Protein AF-A0A841PQ06-F1 (afdb_monomer)

Radius of gyration: 17.43 Å; Cα contacts (8 Å, |Δi|>4): 105; chains: 1; bounding box: 37×56×29 Å

Foldseek 3Di:
DPLVVLLVVLVLVLVLLVVVVCVVPDDDPPPPDDDDPPPDDDDPPPPPDPPPPPSDRDDQVSLVVVLQCLLVDVPSVVVSLVVQLVVLVPDDPVVLVVQCVLLVHDSVCRSNLQSVLQSVCSNVVQQHSVLSVQSVDPPHDNPSVSCSSNVD

Solvent-accessible surface area (backbone atoms only — not comparable to full-atom values): 8998 Å² total; per-residue (Å²): 132,73,65,66,56,32,52,48,52,38,45,52,56,37,54,53,42,55,51,47,51,46,63,73,47,69,84,84,77,89,78,90,82,85,85,83,86,68,77,93,73,92,70,93,82,72,81,77,76,75,86,70,80,62,84,68,77,75,53,65,67,57,46,50,49,50,30,51,49,37,51,75,29,67,68,57,36,53,49,52,37,52,52,45,24,55,56,53,64,70,49,56,70,71,58,45,48,59,46,19,62,76,36,70,40,59,70,86,52,32,34,59,53,42,31,49,39,47,54,53,30,34,31,69,59,76,47,47,64,67,54,52,53,22,28,69,36,94,87,42,83,46,62,70,61,47,33,45,48,51,73,92

pLDDT: mean 70.26, std 21.2, range [30.39, 93.75]

Secondary structure (DSSP, 8-state):
--HHHHHHHHHHHHHHHHHHHHHHS-S----SSS-----SSS-TTSSSSSTT---PPPPHHHHHHHHHHHHH-HHHHHHHHHHHHHHHHHS-HHHHHHHHHHHT--TTTHHHHHHHHHHHHHHTTSS-HHHHHHHH-TTS--HHHHHHHHT-

Mean predicted aligned error: 12.29 Å

Structure (mmCIF, N/CA/C/O backbone):
data_AF-A0A841PQ06-F1
#
_entry.id   AF-A0A841PQ06-F1
#
loop_
_atom_site.group_PDB
_atom_site.id
_atom_site.type_symbol
_atom_site.label_atom_id
_atom_site.label_alt_id
_atom_site.label_comp_id
_atom_site.label_asym_id
_atom_site.label_entity_id
_atom_site.label_seq_id
_atom_site.pdbx_PDB_i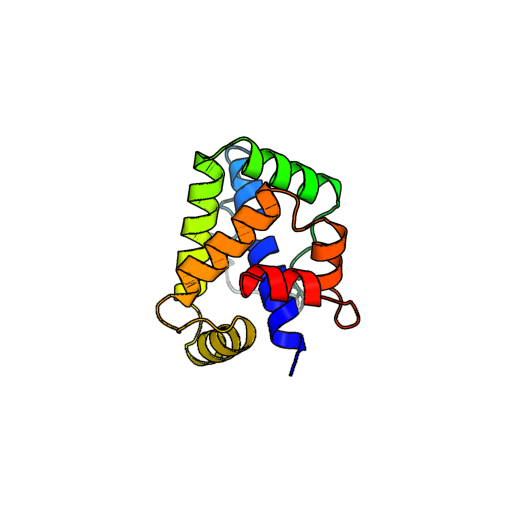ns_code
_atom_site.Cartn_x
_atom_site.Cartn_y
_atom_site.Cartn_z
_atom_site.occupancy
_atom_site.B_iso_or_equiv
_atom_site.auth_seq_id
_atom_site.auth_comp_id
_atom_site.auth_asym_id
_atom_site.auth_atom_id
_atom_site.pdbx_PDB_model_num
ATOM 1 N N . MET A 1 1 ? 18.469 -3.922 0.348 1.00 30.39 1 MET A N 1
ATOM 2 C CA . MET A 1 1 ? 17.558 -4.107 -0.809 1.00 30.39 1 MET A CA 1
ATOM 3 C C . MET A 1 1 ? 16.069 -4.191 -0.428 1.00 30.39 1 MET A C 1
ATOM 5 O O . MET A 1 1 ? 15.242 -4.101 -1.321 1.00 30.39 1 MET A O 1
ATOM 9 N N . ALA A 1 2 ? 15.691 -4.265 0.859 1.00 32.72 2 ALA A N 1
ATOM 10 C CA . ALA A 1 2 ? 14.288 -4.359 1.301 1.00 32.72 2 ALA A CA 1
ATOM 11 C C . ALA A 1 2 ? 13.518 -3.017 1.418 1.00 32.72 2 ALA A C 1
ATOM 13 O O . ALA A 1 2 ? 12.310 -3.025 1.624 1.00 32.72 2 ALA A O 1
ATOM 14 N N . SER A 1 3 ? 14.185 -1.865 1.280 1.00 38.34 3 SER A N 1
ATOM 15 C CA . SER A 1 3 ? 13.595 -0.537 1.531 1.00 38.34 3 SER A CA 1
ATOM 16 C C . SER A 1 3 ? 12.824 0.067 0.351 1.00 38.34 3 SER A C 1
ATOM 18 O O . SER A 1 3 ? 12.018 0.971 0.550 1.00 38.34 3 SER A O 1
ATOM 20 N N . GLY A 1 4 ? 13.048 -0.401 -0.881 1.00 43.94 4 GLY A N 1
ATOM 21 C CA . GLY A 1 4 ? 12.306 0.102 -2.046 1.00 43.94 4 GLY A CA 1
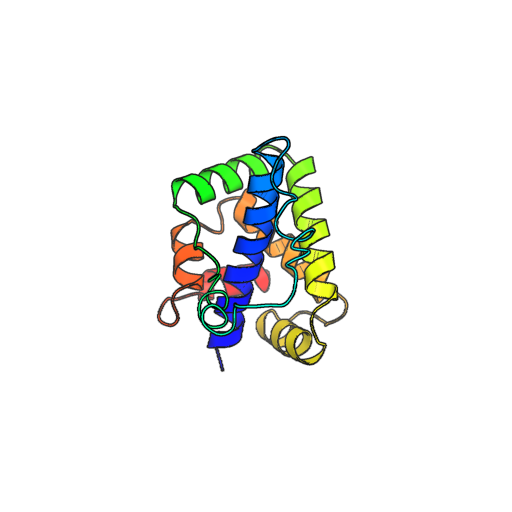ATOM 22 C C . GLY A 1 4 ? 10.844 -0.348 -2.033 1.00 43.94 4 GLY A C 1
ATOM 23 O O . GLY A 1 4 ? 9.945 0.412 -2.365 1.00 43.94 4 GLY A O 1
ATOM 24 N N . TRP A 1 5 ? 10.604 -1.573 -1.569 1.00 45.59 5 TRP A N 1
ATOM 25 C CA . TRP A 1 5 ? 9.293 -2.210 -1.597 1.00 45.59 5 TRP A CA 1
ATOM 26 C C . TRP A 1 5 ? 8.332 -1.688 -0.528 1.00 45.59 5 TRP A C 1
ATOM 28 O O . TRP A 1 5 ? 7.164 -1.452 -0.807 1.00 45.59 5 TRP A O 1
ATOM 38 N N . THR A 1 6 ? 8.806 -1.466 0.694 1.00 51.47 6 THR A N 1
ATOM 39 C CA . THR A 1 6 ? 7.978 -0.941 1.791 1.00 51.47 6 THR A CA 1
ATOM 40 C C . THR A 1 6 ? 7.468 0.468 1.482 1.00 51.47 6 THR A C 1
ATOM 42 O O . THR A 1 6 ? 6.264 0.721 1.550 1.00 51.47 6 THR A O 1
ATOM 45 N N . ASN A 1 7 ? 8.357 1.336 0.986 1.00 49.03 7 ASN A N 1
ATOM 46 C CA . ASN A 1 7 ? 8.003 2.661 0.473 1.00 49.03 7 ASN A CA 1
ATOM 47 C C . ASN A 1 7 ? 7.027 2.581 -0.707 1.00 49.03 7 ASN A C 1
ATOM 49 O O . ASN A 1 7 ? 6.098 3.380 -0.788 1.00 49.03 7 ASN A O 1
ATOM 53 N N . TYR A 1 8 ? 7.190 1.592 -1.587 1.00 56.16 8 TYR A N 1
ATOM 54 C CA . TYR A 1 8 ? 6.300 1.372 -2.722 1.00 56.16 8 TYR A CA 1
ATOM 55 C C . TYR A 1 8 ? 4.873 1.002 -2.293 1.00 56.16 8 TYR A C 1
ATOM 57 O O . TYR A 1 8 ? 3.905 1.572 -2.790 1.00 56.16 8 TYR A O 1
ATOM 65 N N . PHE A 1 9 ? 4.724 0.093 -1.327 1.00 60.38 9 PHE A N 1
ATOM 66 C CA . PHE A 1 9 ? 3.413 -0.304 -0.803 1.00 60.38 9 PHE A CA 1
ATOM 67 C C . PHE A 1 9 ? 2.750 0.797 0.011 1.00 60.38 9 PHE A C 1
ATOM 69 O O . PHE A 1 9 ? 1.555 1.041 -0.160 1.00 60.38 9 PHE A O 1
ATOM 76 N N . ALA A 1 10 ? 3.519 1.497 0.845 1.00 56.22 10 ALA A N 1
ATOM 77 C CA . ALA A 1 10 ? 3.036 2.677 1.547 1.00 56.22 10 ALA A CA 1
ATOM 78 C C . ALA A 1 10 ? 2.558 3.748 0.552 1.00 56.22 10 ALA A C 1
ATOM 80 O O . ALA A 1 10 ? 1.475 4.301 0.731 1.00 56.22 10 ALA A O 1
ATOM 81 N N . CYS A 1 11 ? 3.302 3.969 -0.536 1.00 55.88 11 CYS A N 1
ATOM 82 C CA . CYS A 1 11 ? 2.949 4.900 -1.605 1.00 55.88 11 CYS A CA 1
ATOM 83 C C . CYS A 1 11 ? 1.722 4.435 -2.404 1.00 55.88 11 CYS A C 1
ATOM 85 O O . CYS A 1 11 ? 0.853 5.241 -2.699 1.00 55.88 11 CYS A O 1
ATOM 87 N N . MET A 1 12 ? 1.572 3.139 -2.686 1.00 59.34 12 MET A N 1
ATOM 88 C CA . MET A 1 12 ? 0.401 2.592 -3.385 1.00 59.34 12 MET A CA 1
ATOM 89 C C . MET A 1 12 ? -0.882 2.722 -2.554 1.00 59.34 12 MET A C 1
ATOM 91 O O . MET A 1 12 ? -1.927 3.109 -3.078 1.00 59.34 12 MET A O 1
ATOM 95 N N . ILE A 1 13 ? -0.803 2.430 -1.250 1.00 58.66 13 ILE A N 1
ATOM 96 C CA . ILE A 1 13 ? -1.920 2.639 -0.322 1.00 58.66 13 ILE A CA 1
ATOM 97 C C . ILE A 1 13 ? -2.195 4.144 -0.181 1.00 58.66 13 ILE A C 1
ATOM 99 O O . ILE A 1 13 ? -3.352 4.551 -0.228 1.00 58.66 13 ILE A O 1
ATOM 103 N N . SER A 1 14 ? -1.157 4.979 -0.074 1.00 54.62 14 SER A N 1
ATOM 104 C CA . SER A 1 14 ? -1.270 6.441 0.055 1.00 54.62 14 SER A CA 1
ATOM 105 C C . SER A 1 14 ? -1.859 7.108 -1.201 1.00 54.62 14 SER A C 1
ATOM 107 O O . SER A 1 14 ? -2.808 7.875 -1.080 1.00 54.62 14 SER A O 1
ATOM 109 N N . GLN A 1 15 ? -1.423 6.755 -2.416 1.00 53.03 15 GLN A N 1
ATOM 110 C CA . GLN A 1 15 ? -1.958 7.298 -3.677 1.00 53.03 15 GLN A CA 1
ATOM 111 C C . GLN A 1 15 ? -3.431 6.935 -3.890 1.00 53.03 15 GLN A C 1
ATOM 113 O O . GLN A 1 15 ? -4.247 7.798 -4.219 1.00 53.03 15 GLN A O 1
ATOM 118 N N . ALA A 1 16 ? -3.807 5.682 -3.630 1.00 48.62 16 ALA A N 1
ATOM 119 C CA . ALA A 1 16 ? -5.210 5.277 -3.644 1.00 48.62 16 ALA A CA 1
ATOM 120 C C . ALA A 1 16 ? -6.040 6.003 -2.573 1.00 48.62 16 ALA A C 1
ATOM 122 O O . ALA A 1 16 ? -7.235 6.228 -2.757 1.00 48.62 16 ALA A O 1
ATOM 123 N N . SER A 1 17 ? -5.408 6.410 -1.471 1.00 46.88 17 SER A N 1
ATOM 124 C CA . SER A 1 17 ? -6.050 7.193 -0.418 1.00 46.88 17 SER A CA 1
ATOM 125 C C . SER A 1 17 ? -6.206 8.664 -0.798 1.00 46.88 17 SER A C 1
ATOM 127 O O . SER A 1 17 ? -7.269 9.209 -0.536 1.00 46.88 17 SER A O 1
ATOM 129 N N . CYS A 1 18 ? -5.250 9.280 -1.506 1.00 41.03 18 CYS A N 1
ATOM 130 C CA . CYS A 1 18 ? -5.431 10.604 -2.124 1.00 41.03 18 CYS A CA 1
ATOM 131 C C . CYS A 1 18 ? -6.639 10.612 -3.072 1.00 41.03 18 CYS A C 1
ATOM 133 O O . CYS A 1 18 ? -7.461 11.529 -3.050 1.00 41.03 18 CYS A O 1
ATOM 135 N N . LEU A 1 19 ? -6.802 9.548 -3.860 1.00 40.38 19 LEU A N 1
ATOM 136 C CA . LEU A 1 19 ? -7.968 9.355 -4.723 1.00 40.38 19 LEU A CA 1
ATOM 137 C C . LEU A 1 19 ? -9.257 9.141 -3.917 1.00 40.38 19 LEU A C 1
ATOM 139 O O . LEU A 1 19 ? -10.290 9.706 -4.268 1.00 40.38 19 LEU A O 1
ATOM 143 N N . CYS A 1 20 ? -9.212 8.387 -2.815 1.00 34.16 20 CYS A N 1
ATOM 144 C CA . CYS A 1 20 ? -10.361 8.195 -1.924 1.00 34.16 20 CYS A CA 1
ATOM 145 C C . CYS A 1 20 ? -10.772 9.509 -1.235 1.00 34.16 20 CYS A C 1
ATOM 147 O O . CYS A 1 20 ? -11.959 9.808 -1.146 1.00 34.16 20 CYS A O 1
ATOM 149 N N . TYR A 1 21 ? -9.799 10.336 -0.845 1.00 36.81 21 TYR A N 1
ATOM 150 C CA . TYR A 1 21 ? -10.007 11.682 -0.309 1.00 36.81 21 TYR A CA 1
ATOM 151 C C . TYR A 1 21 ? -10.666 12.599 -1.349 1.00 36.81 21 TYR A C 1
ATOM 153 O O . TYR A 1 21 ? -11.611 13.313 -1.033 1.00 36.81 21 TYR A O 1
ATOM 161 N N . THR A 1 22 ? -10.249 12.495 -2.616 1.00 39.25 22 THR A N 1
ATOM 162 C CA . THR A 1 22 ? -10.840 13.238 -3.746 1.00 39.25 22 THR A CA 1
ATOM 163 C C . THR A 1 22 ? -12.265 12.768 -4.076 1.00 39.25 22 THR A C 1
ATOM 165 O O . THR A 1 22 ? -13.076 13.535 -4.583 1.00 39.25 22 THR A O 1
ATOM 168 N N . VAL A 1 23 ? -12.587 11.498 -3.809 1.00 33.47 23 VAL A N 1
ATOM 169 C CA . VAL A 1 23 ? -13.928 10.926 -4.029 1.00 33.47 23 VAL A CA 1
ATOM 170 C C . VAL A 1 23 ? -14.876 11.211 -2.856 1.00 33.47 23 VAL A C 1
ATOM 172 O O . VAL A 1 23 ? -16.066 11.405 -3.089 1.00 33.47 23 VAL A O 1
ATOM 175 N N . LEU A 1 24 ? -14.380 11.241 -1.614 1.00 33.75 24 LEU A N 1
ATOM 176 C CA . LEU A 1 24 ? -15.176 11.521 -0.409 1.00 33.75 24 LEU A CA 1
ATOM 177 C C . LEU A 1 24 ? -15.432 13.019 -0.201 1.00 33.75 24 LEU A C 1
ATOM 179 O O . LEU A 1 24 ? -16.515 13.395 0.242 1.00 33.75 24 LEU A O 1
ATOM 183 N N . LEU A 1 25 ? -14.480 13.878 -0.566 1.00 33.44 25 LEU A N 1
ATOM 184 C CA . LEU A 1 25 ? -14.693 15.318 -0.685 1.00 33.44 25 LEU A CA 1
ATOM 185 C C . LEU A 1 25 ? -15.184 15.611 -2.100 1.00 33.44 25 LEU A C 1
ATOM 187 O O . LEU A 1 25 ? -14.403 15.981 -2.975 1.00 33.44 25 LEU A O 1
ATOM 191 N N . GLY A 1 26 ? -16.477 15.379 -2.334 1.00 34.28 26 GLY A N 1
ATOM 192 C CA . GLY A 1 26 ? -17.125 15.704 -3.600 1.00 34.28 26 GLY A CA 1
ATOM 193 C C . GLY A 1 26 ? -16.701 17.089 -4.093 1.00 34.28 26 GLY A C 1
ATOM 194 O O . GLY A 1 26 ? -16.959 18.080 -3.421 1.00 34.28 26 GLY A O 1
ATOM 195 N N . SER A 1 27 ? -16.053 17.113 -5.261 1.00 41.62 27 SER A N 1
ATOM 196 C CA . SER A 1 27 ? -15.663 18.305 -6.021 1.00 41.62 27 SER A CA 1
ATOM 197 C C . SER A 1 27 ? -14.793 19.304 -5.242 1.00 41.62 27 SER A C 1
ATOM 199 O O . SER A 1 27 ? -15.333 20.135 -4.526 1.00 41.62 27 SER A O 1
ATOM 201 N N . ASN A 1 28 ? -13.461 19.244 -5.417 1.00 34.41 28 ASN A N 1
ATOM 202 C CA . ASN A 1 28 ? -12.508 20.385 -5.505 1.00 34.41 28 ASN A CA 1
ATOM 203 C C . ASN A 1 28 ? -11.060 19.993 -5.125 1.00 34.41 28 ASN A C 1
ATOM 205 O O . ASN A 1 28 ? -10.416 20.652 -4.315 1.00 34.41 28 ASN A O 1
ATOM 209 N N . ALA A 1 29 ? -10.507 18.932 -5.719 1.00 36.88 29 ALA A N 1
ATOM 210 C CA . ALA A 1 29 ? -9.064 18.669 -5.646 1.00 36.88 29 ALA A CA 1
ATOM 211 C C . ALA A 1 29 ? -8.521 18.166 -6.992 1.00 36.88 29 ALA A C 1
ATOM 213 O O . ALA A 1 29 ? -7.806 17.174 -7.081 1.00 36.88 29 ALA A O 1
ATOM 214 N N . VAL A 1 30 ? -8.881 18.868 -8.068 1.00 37.81 30 VAL A N 1
ATOM 215 C CA . VAL A 1 30 ? -8.105 18.868 -9.315 1.00 37.81 30 VAL A CA 1
ATOM 216 C C . VAL A 1 30 ? -7.608 20.292 -9.518 1.00 37.81 30 VAL A C 1
ATOM 218 O O . VAL A 1 30 ? -8.022 20.969 -10.446 1.00 37.81 30 VAL A O 1
ATOM 221 N N . ASP A 1 31 ? -6.763 20.781 -8.614 1.00 36.66 31 ASP A N 1
ATOM 222 C CA . ASP A 1 31 ? -5.982 21.981 -8.910 1.00 36.66 31 ASP A CA 1
ATOM 223 C C . ASP A 1 31 ? -4.642 21.979 -8.180 1.00 36.66 31 ASP A C 1
ATOM 225 O O . ASP A 1 31 ? -4.394 22.710 -7.228 1.00 36.66 31 ASP A O 1
ATOM 229 N N . LEU A 1 32 ? -3.754 21.096 -8.629 1.00 35.25 32 LEU A N 1
ATOM 230 C CA . LEU A 1 32 ? -2.325 21.276 -8.391 1.00 35.25 32 LEU A CA 1
ATOM 231 C C . LEU A 1 32 ? -1.543 20.964 -9.670 1.00 35.25 32 LEU A C 1
ATOM 233 O O . LEU A 1 32 ? -0.596 20.184 -9.677 1.00 35.25 32 LEU A O 1
ATOM 237 N N . GLY A 1 33 ? -2.004 21.509 -10.800 1.00 38.75 33 GLY A N 1
ATOM 238 C CA . GLY A 1 33 ? -1.402 21.157 -12.085 1.00 38.75 33 GLY A CA 1
ATOM 239 C C . GLY A 1 33 ? -1.597 22.111 -13.253 1.00 38.75 33 GLY A C 1
ATOM 240 O O . GLY A 1 33 ? -1.072 21.807 -14.326 1.00 38.75 33 GLY A O 1
ATOM 241 N N . ARG A 1 34 ? -2.319 23.237 -13.137 1.00 41.50 34 ARG A N 1
ATOM 242 C CA . ARG A 1 34 ? -2.496 24.097 -14.316 1.00 41.50 34 ARG A CA 1
ATOM 243 C C . ARG A 1 34 ? -2.888 25.537 -13.989 1.00 41.50 34 ARG A C 1
ATOM 245 O O . ARG A 1 34 ? -4.055 25.868 -14.040 1.00 41.50 34 ARG A O 1
ATOM 252 N N . HIS A 1 35 ? -1.886 26.381 -13.739 1.00 33.53 35 HIS A N 1
ATOM 253 C CA . HIS A 1 35 ? -1.740 27.759 -14.253 1.00 33.53 35 HIS A CA 1
ATOM 254 C C . HIS A 1 35 ? -0.859 28.592 -13.313 1.00 33.53 35 HIS A C 1
ATOM 256 O O . HIS A 1 35 ? -1.333 29.410 -12.538 1.00 33.53 35 HIS A O 1
ATOM 262 N N . VAL A 1 36 ? 0.459 28.456 -13.454 1.00 35.38 36 VAL A N 1
ATOM 263 C CA . VAL A 1 36 ? 1.392 29.525 -13.071 1.00 35.38 36 VAL A CA 1
ATOM 264 C C . VAL A 1 36 ? 2.047 30.023 -14.351 1.00 35.38 36 VAL A C 1
ATOM 266 O O . VAL A 1 36 ? 3.140 29.615 -14.732 1.00 35.38 36 VAL 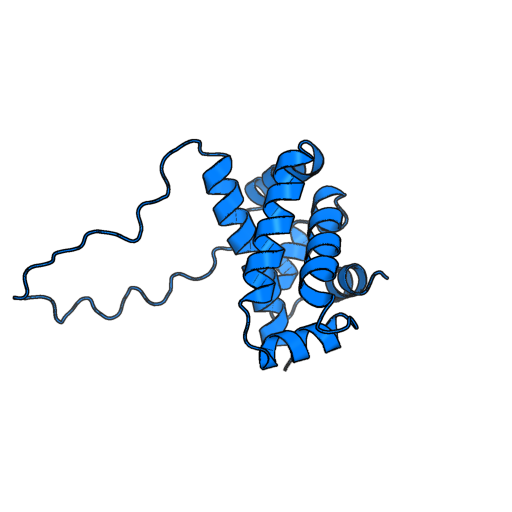A O 1
ATOM 269 N N . ARG A 1 37 ? 1.321 30.887 -15.073 1.00 48.53 37 ARG A N 1
ATOM 270 C CA . ARG A 1 37 ? 1.931 31.803 -16.041 1.00 48.53 37 ARG A CA 1
ATOM 271 C C . ARG A 1 37 ? 2.592 32.898 -15.207 1.00 48.53 37 ARG A C 1
ATOM 273 O O . ARG A 1 37 ? 1.977 33.918 -14.931 1.00 48.53 37 ARG A O 1
ATOM 280 N N . PHE A 1 38 ? 3.794 32.616 -14.716 1.00 39.25 38 PHE A N 1
ATOM 281 C CA . PHE A 1 38 ? 4.573 33.562 -13.931 1.00 39.25 38 PHE A CA 1
ATOM 282 C C . PHE A 1 38 ? 5.541 34.268 -14.879 1.00 39.25 38 PHE A C 1
ATOM 284 O O . PHE A 1 38 ? 6.491 33.670 -15.393 1.00 39.25 38 PHE A O 1
ATOM 291 N N . GLU A 1 39 ? 5.216 35.521 -15.193 1.00 40.28 39 GLU A N 1
ATOM 292 C CA . GLU A 1 39 ? 6.063 36.395 -15.991 1.00 40.28 39 GLU A CA 1
ATOM 293 C C . GLU A 1 39 ? 7.462 36.495 -15.378 1.00 40.28 39 GLU A C 1
ATOM 295 O O . GLU A 1 39 ? 7.674 36.573 -14.168 1.00 40.28 39 GLU A O 1
ATOM 300 N N . SER A 1 40 ? 8.440 36.390 -16.266 1.00 44.81 40 SER A N 1
ATOM 301 C CA . SER A 1 40 ? 9.767 35.866 -15.985 1.00 44.81 40 SER A CA 1
ATOM 302 C C . SER A 1 40 ? 10.755 36.947 -15.568 1.00 44.81 40 SER A C 1
ATOM 304 O O . SER A 1 40 ? 11.745 37.155 -16.265 1.00 44.81 40 SER A O 1
ATOM 306 N N . ARG A 1 41 ? 10.527 37.652 -14.455 1.00 48.50 41 ARG A N 1
ATOM 307 C CA . ARG A 1 41 ? 11.543 38.544 -13.867 1.00 48.50 41 ARG A CA 1
ATOM 308 C C . ARG A 1 41 ? 11.403 38.554 -12.345 1.00 48.50 41 ARG A C 1
ATOM 310 O O . ARG A 1 41 ? 10.403 39.041 -11.849 1.00 48.50 41 ARG A O 1
ATOM 317 N N . LEU A 1 42 ? 12.435 38.074 -11.637 1.00 49.66 42 LEU A N 1
ATOM 318 C CA . LEU A 1 42 ? 12.576 37.996 -10.164 1.00 49.66 42 LEU A CA 1
ATOM 319 C C . LEU A 1 42 ? 11.965 36.735 -9.516 1.00 49.66 42 LEU A C 1
ATOM 321 O O . LEU A 1 42 ? 10.863 36.758 -8.986 1.00 49.66 42 LEU A O 1
ATOM 325 N N . GLY A 1 43 ? 12.705 35.620 -9.497 1.00 44.38 43 GLY A N 1
ATOM 326 C CA . GLY A 1 43 ? 12.237 34.411 -8.798 1.00 44.38 43 GLY A CA 1
ATOM 327 C C . GLY A 1 43 ? 13.279 33.320 -8.555 1.00 44.38 43 GLY A C 1
ATOM 328 O O . GLY A 1 43 ? 12.912 32.172 -8.339 1.00 44.38 43 GLY A O 1
ATOM 329 N N . ALA A 1 44 ? 14.577 33.635 -8.589 1.00 50.41 44 ALA A N 1
ATOM 330 C CA . ALA A 1 44 ? 15.642 32.631 -8.467 1.00 50.41 44 ALA A CA 1
ATOM 331 C C . ALA A 1 44 ? 15.875 32.102 -7.030 1.00 50.41 44 ALA A C 1
ATOM 333 O O . ALA A 1 44 ? 16.775 31.296 -6.823 1.00 50.41 44 ALA A O 1
ATOM 334 N N . LEU A 1 45 ? 15.078 32.520 -6.038 1.00 49.03 45 LEU A N 1
ATOM 335 C CA . LEU A 1 45 ? 15.271 32.162 -4.622 1.00 49.03 45 LEU A CA 1
ATOM 336 C C . LEU A 1 45 ? 14.232 31.176 -4.050 1.00 49.03 45 LEU A C 1
ATOM 338 O O . LEU A 1 45 ? 14.379 30.753 -2.909 1.00 49.03 45 LEU A O 1
ATOM 342 N N . PHE A 1 46 ? 13.239 30.731 -4.829 1.00 49.34 46 PHE A N 1
ATOM 343 C CA . PHE A 1 46 ? 12.195 29.797 -4.359 1.00 49.34 46 PHE A CA 1
ATOM 344 C C . PHE A 1 46 ? 12.206 28.420 -5.049 1.00 49.34 46 PHE A C 1
ATOM 346 O O . PHE A 1 46 ? 11.204 27.713 -5.050 1.00 49.34 46 PHE A O 1
ATOM 353 N N . LEU A 1 47 ? 13.336 27.992 -5.623 1.00 49.53 47 LEU A N 1
ATOM 354 C CA . LEU A 1 47 ? 13.437 26.694 -6.317 1.00 49.53 47 LEU A CA 1
ATOM 355 C C . LEU A 1 47 ? 13.761 25.495 -5.403 1.00 49.53 47 LEU A C 1
ATOM 357 O O . LEU A 1 47 ? 13.768 24.362 -5.872 1.00 49.53 47 LEU A O 1
ATOM 361 N N . GLY A 1 48 ? 14.011 25.706 -4.106 1.00 44.97 48 GLY A N 1
ATOM 362 C CA . GLY A 1 48 ? 14.477 24.639 -3.207 1.00 44.97 48 GLY A CA 1
ATOM 363 C C . GLY A 1 48 ? 13.401 23.889 -2.410 1.00 44.97 48 GLY A C 1
ATOM 364 O O . GLY A 1 48 ? 13.670 22.796 -1.923 1.00 44.97 48 GLY A O 1
ATOM 365 N N . ALA A 1 49 ? 12.194 24.440 -2.247 1.00 44.81 49 ALA A N 1
ATOM 366 C CA . ALA A 1 49 ? 11.278 23.983 -1.190 1.00 44.81 49 ALA A CA 1
ATOM 367 C C . ALA A 1 49 ? 10.165 23.009 -1.631 1.00 44.81 49 ALA A C 1
ATOM 369 O O . ALA A 1 49 ? 9.426 22.519 -0.784 1.00 44.81 49 ALA A O 1
ATOM 370 N N . VAL A 1 50 ? 10.026 22.693 -2.925 1.00 49.22 50 VAL A N 1
ATOM 371 C CA . VAL A 1 50 ? 8.873 21.904 -3.428 1.00 49.22 50 VAL A CA 1
ATOM 372 C C . VAL A 1 50 ? 9.178 20.399 -3.576 1.00 49.22 50 VAL A C 1
ATOM 374 O O . VAL A 1 50 ? 8.292 19.607 -3.872 1.00 49.22 50 VAL A O 1
ATOM 377 N N . MET A 1 51 ? 10.410 19.949 -3.312 1.00 43.25 51 MET A N 1
ATOM 378 C CA . MET A 1 51 ? 10.806 18.540 -3.512 1.00 43.25 51 MET A CA 1
ATOM 379 C C . MET A 1 51 ? 10.557 17.596 -2.320 1.00 43.25 51 MET A C 1
ATOM 381 O O . MET A 1 51 ? 10.922 16.426 -2.394 1.00 43.25 51 MET A O 1
ATOM 385 N N . LEU A 1 52 ? 9.889 18.046 -1.251 1.00 39.78 52 LEU A N 1
ATOM 386 C CA . LEU A 1 52 ? 9.422 17.17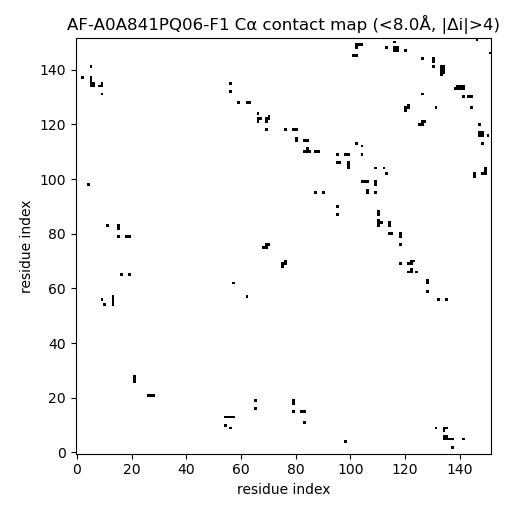7 -0.157 1.00 39.78 52 LEU A CA 1
ATOM 387 C C . LEU A 1 52 ? 7.896 17.192 -0.011 1.00 39.78 52 LEU A C 1
ATOM 389 O O . LEU A 1 52 ? 7.372 17.244 1.100 1.00 39.78 52 LEU A O 1
ATOM 393 N N . ALA A 1 53 ? 7.156 17.058 -1.113 1.00 43.88 53 ALA A N 1
ATOM 394 C CA . ALA A 1 53 ? 5.836 16.434 -1.020 1.00 43.88 53 ALA A CA 1
ATOM 395 C C . ALA A 1 53 ? 6.036 14.948 -0.650 1.00 43.88 53 ALA A C 1
ATOM 397 O O . ALA A 1 53 ? 5.929 14.051 -1.482 1.00 43.88 53 ALA A O 1
ATOM 398 N N . GLY A 1 54 ? 6.445 14.695 0.597 1.00 38.28 54 GLY A N 1
ATOM 399 C CA . GLY A 1 54 ? 6.506 13.361 1.165 1.00 38.28 54 GLY A CA 1
ATOM 400 C C . GLY A 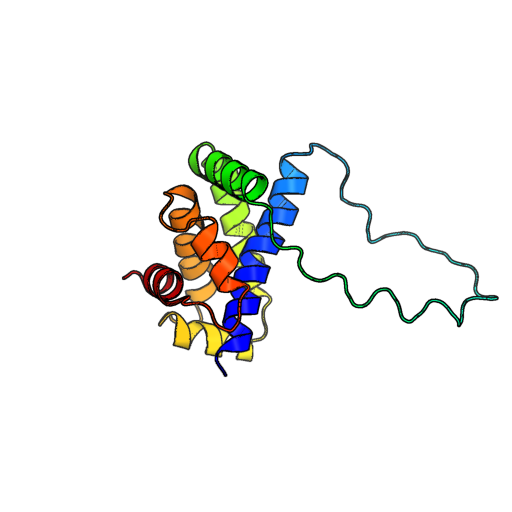1 54 ? 5.103 12.775 1.151 1.00 38.28 54 GLY A C 1
ATOM 401 O O . GLY A 1 54 ? 4.133 13.475 1.435 1.00 38.28 54 GLY A O 1
ATOM 402 N N . CYS A 1 55 ? 4.989 11.497 0.797 1.00 52.56 55 CYS A N 1
ATOM 403 C CA . CYS A 1 55 ? 3.749 10.753 0.964 1.00 52.56 55 CYS A CA 1
ATOM 404 C C . CYS A 1 55 ? 3.329 10.877 2.432 1.00 52.56 55 CYS A C 1
ATOM 406 O O . CYS A 1 55 ? 3.994 10.328 3.312 1.00 52.56 55 CYS A O 1
ATOM 408 N N . THR A 1 56 ? 2.275 11.637 2.717 1.00 52.84 56 THR A N 1
ATOM 409 C CA . THR A 1 56 ? 1.754 11.729 4.074 1.00 52.84 56 THR A CA 1
ATOM 410 C C . THR A 1 56 ? 1.169 10.367 4.435 1.00 52.84 56 THR A C 1
ATOM 412 O O . THR A 1 56 ? 0.380 9.773 3.693 1.00 52.84 56 THR A O 1
ATOM 415 N N . THR A 1 57 ? 1.616 9.812 5.560 1.00 63.44 57 THR A N 1
ATOM 416 C CA . THR A 1 57 ? 0.975 8.636 6.142 1.00 63.44 57 THR A CA 1
ATOM 417 C C . THR A 1 57 ? -0.399 9.046 6.649 1.00 63.44 57 THR A C 1
ATOM 419 O O . THR A 1 57 ? -0.495 10.033 7.377 1.00 63.44 57 THR A O 1
ATOM 422 N N . LEU A 1 58 ? -1.436 8.283 6.308 1.00 70.88 58 LEU A N 1
ATOM 423 C CA . LEU A 1 58 ? -2.776 8.497 6.847 1.00 70.88 58 LEU A CA 1
ATOM 424 C C . LEU A 1 58 ? -2.759 8.476 8.380 1.00 70.88 58 LEU A C 1
ATOM 426 O O . LEU A 1 58 ? -2.007 7.717 9.009 1.00 70.88 58 LEU A O 1
ATOM 430 N N . SER A 1 59 ? -3.636 9.268 8.985 1.00 83.00 59 SER A N 1
ATOM 431 C CA . SER A 1 59 ? -4.024 9.078 10.378 1.00 83.00 59 SER A CA 1
ATOM 432 C C . SER A 1 59 ? -4.849 7.795 10.541 1.00 83.00 59 SER A C 1
ATOM 434 O O . SER A 1 59 ? -5.377 7.229 9.580 1.00 83.00 59 SER A O 1
ATOM 436 N N . GLU A 1 60 ? -4.970 7.319 11.778 1.00 85.25 60 GLU A N 1
ATOM 437 C CA . GLU A 1 60 ? -5.753 6.120 12.090 1.00 85.25 60 GLU A CA 1
ATOM 438 C C . GLU A 1 60 ? -7.230 6.274 11.704 1.00 85.25 60 GLU A C 1
ATOM 440 O O . GLU A 1 60 ? -7.813 5.376 11.099 1.00 85.25 60 GLU A O 1
ATOM 445 N N . GLY A 1 61 ? -7.818 7.442 11.989 1.00 83.12 61 GLY A N 1
ATOM 446 C CA . GLY A 1 61 ? -9.204 7.744 11.635 1.00 83.12 61 GLY A CA 1
ATOM 447 C C . GLY A 1 61 ? -9.442 7.713 10.125 1.00 83.12 61 GLY A C 1
ATOM 448 O O . GLY A 1 61 ? -10.411 7.113 9.665 1.00 83.12 61 GLY A O 1
ATOM 449 N N . GLU A 1 62 ? -8.532 8.288 9.336 1.00 81.00 62 GLU A N 1
ATOM 450 C CA . GLU A 1 62 ? -8.625 8.269 7.871 1.00 81.00 62 GLU A CA 1
ATOM 451 C C . GLU A 1 62 ? -8.488 6.856 7.303 1.00 81.00 62 GLU A C 1
ATOM 453 O O . GLU A 1 62 ? -9.248 6.477 6.411 1.00 81.00 62 GLU A O 1
ATOM 458 N N . PHE A 1 63 ? -7.565 6.053 7.842 1.00 83.12 63 PHE A N 1
ATOM 459 C CA . PHE A 1 63 ? -7.406 4.660 7.429 1.00 83.12 63 PHE A CA 1
ATOM 460 C C . PHE A 1 63 ? -8.664 3.838 7.729 1.00 83.12 63 PHE A C 1
ATOM 462 O O . PHE A 1 63 ? -9.150 3.112 6.860 1.00 83.12 63 PHE A O 1
ATOM 469 N N . ASN A 1 64 ? -9.218 3.975 8.934 1.00 86.50 64 ASN A N 1
ATOM 470 C CA . ASN A 1 64 ? -10.417 3.247 9.346 1.00 86.50 64 ASN A CA 1
ATOM 471 C C . ASN A 1 64 ? -11.640 3.665 8.517 1.00 86.50 64 ASN A C 1
ATOM 473 O O . ASN A 1 64 ? -12.411 2.808 8.083 1.00 86.50 64 ASN A O 1
ATOM 477 N N . ASN A 1 65 ? -11.776 4.958 8.209 1.00 87.50 65 ASN A N 1
ATOM 478 C CA . ASN A 1 65 ? -12.817 5.457 7.311 1.00 87.50 65 ASN A CA 1
ATOM 479 C C . ASN A 1 65 ? -12.658 4.891 5.894 1.00 87.50 65 ASN A C 1
ATOM 481 O O . ASN A 1 65 ? -13.622 4.382 5.322 1.00 87.50 65 ASN A O 1
ATOM 485 N N . ALA A 1 66 ? -11.445 4.914 5.333 1.00 82.00 66 ALA A N 1
ATOM 486 C CA . ALA A 1 66 ? -11.177 4.342 4.015 1.00 82.00 66 ALA A CA 1
ATOM 487 C C . ALA A 1 66 ? -11.474 2.835 3.982 1.00 82.00 66 ALA A C 1
ATOM 489 O O . ALA A 1 66 ? -12.106 2.347 3.045 1.00 82.00 66 ALA A O 1
ATOM 490 N N . GLN A 1 67 ? -11.083 2.095 5.022 1.00 88.31 67 GLN A N 1
ATOM 491 C CA . GLN A 1 67 ? -11.412 0.681 5.175 1.00 88.31 67 GLN A CA 1
ATOM 492 C C . GLN A 1 67 ? -12.928 0.450 5.217 1.00 88.31 67 GLN A C 1
ATOM 494 O O . GLN A 1 67 ? -13.423 -0.426 4.504 1.00 88.31 67 GLN A O 1
ATOM 499 N N . ALA A 1 68 ? -13.668 1.238 6.000 1.00 88.69 68 ALA A N 1
ATOM 500 C CA . ALA A 1 68 ? -15.121 1.137 6.095 1.00 88.69 68 ALA A CA 1
ATOM 501 C C . ALA A 1 68 ? -15.796 1.408 4.742 1.00 88.69 68 ALA A C 1
ATOM 503 O O . ALA A 1 68 ? -16.669 0.647 4.324 1.00 88.69 68 ALA A O 1
ATOM 504 N N . VAL A 1 69 ? -15.338 2.423 4.005 1.00 87.94 69 VAL A N 1
ATOM 505 C CA . VAL A 1 69 ? -15.834 2.746 2.658 1.00 87.94 69 VAL A CA 1
ATOM 506 C C . VAL A 1 69 ? -15.544 1.615 1.669 1.00 87.94 69 VAL A C 1
ATOM 508 O O . VAL A 1 69 ? -16.429 1.209 0.915 1.00 87.94 69 VAL A O 1
ATOM 511 N N . LEU A 1 70 ? -14.329 1.060 1.683 1.00 87.75 70 LEU A N 1
ATOM 512 C CA . LEU A 1 70 ? -13.941 -0.057 0.814 1.00 87.75 70 LEU A CA 1
ATOM 513 C C . LEU A 1 70 ? -14.699 -1.351 1.135 1.00 87.75 70 LEU A C 1
ATOM 515 O O . LEU A 1 70 ? -14.943 -2.162 0.238 1.00 87.75 70 LEU A O 1
ATOM 519 N N . SER A 1 71 ? -15.051 -1.552 2.405 1.00 90.75 71 SER A N 1
ATOM 520 C CA . SER A 1 71 ? -15.865 -2.677 2.861 1.00 90.75 71 SER A CA 1
ATOM 521 C C . SER A 1 71 ? -17.337 -2.502 2.474 1.00 90.75 71 SER A C 1
ATOM 523 O O . SER A 1 71 ? -17.951 -3.429 1.946 1.00 90.75 71 SER A O 1
ATOM 525 N N . GLY A 1 72 ? -17.885 -1.296 2.661 1.00 90.12 72 GLY A N 1
ATOM 526 C CA . GLY A 1 72 ? -19.299 -0.986 2.445 1.00 90.12 72 GLY A CA 1
ATOM 527 C C . GLY A 1 72 ? -19.695 -0.702 0.994 1.00 90.12 72 GLY A C 1
ATOM 528 O O . GLY A 1 72 ? -20.858 -0.881 0.644 1.00 90.12 72 GLY A O 1
ATOM 529 N N . SER A 1 73 ? -18.760 -0.288 0.129 1.00 90.69 73 SER A N 1
ATOM 530 C CA . SER A 1 73 ? -19.049 0.067 -1.267 1.00 90.69 73 SER A CA 1
ATOM 531 C C . SER A 1 73 ? -18.242 -0.766 -2.270 1.00 90.69 73 SER A C 1
ATOM 533 O O . SER A 1 73 ? -17.091 -0.442 -2.594 1.00 90.69 73 SER A O 1
ATOM 535 N N . PRO A 1 74 ? -18.852 -1.818 -2.855 1.00 90.94 74 PRO A N 1
ATOM 536 C CA . PRO A 1 74 ? -18.219 -2.625 -3.897 1.00 90.94 74 PRO A CA 1
ATOM 537 C C . PRO A 1 74 ? -17.800 -1.811 -5.128 1.00 90.94 74 PRO A C 1
ATOM 539 O O . PRO A 1 74 ? -16.765 -2.102 -5.730 1.00 90.94 74 PRO A O 1
ATOM 542 N N . ALA A 1 75 ? -18.569 -0.776 -5.482 1.00 90.31 75 ALA A N 1
ATOM 543 C CA . ALA A 1 75 ? -18.285 0.092 -6.621 1.00 90.31 75 ALA A CA 1
ATOM 544 C C . ALA A 1 75 ? -17.019 0.937 -6.400 1.00 90.31 75 ALA A C 1
ATOM 546 O O . ALA A 1 75 ? -16.159 1.001 -7.284 1.00 90.31 75 ALA A O 1
ATOM 547 N N . ILE A 1 76 ? -16.863 1.528 -5.208 1.00 85.81 76 ILE A N 1
ATOM 548 C CA . ILE A 1 76 ? -15.660 2.297 -4.855 1.00 85.81 76 ILE A CA 1
ATOM 549 C C . ILE A 1 76 ? -14.447 1.369 -4.810 1.00 85.81 76 ILE A C 1
ATOM 551 O O . ILE A 1 76 ? -13.423 1.672 -5.421 1.00 85.81 76 ILE A O 1
ATOM 555 N N . LYS A 1 77 ? -14.574 0.191 -4.190 1.00 88.00 77 LYS A N 1
ATOM 556 C CA . LYS A 1 77 ? -13.497 -0.805 -4.178 1.00 88.00 77 LYS A CA 1
ATOM 557 C C . LYS A 1 77 ? -13.062 -1.201 -5.594 1.00 88.00 77 LYS A C 1
ATOM 559 O O . LYS A 1 77 ? -11.867 -1.256 -5.874 1.00 88.00 77 LYS A O 1
ATOM 564 N N . ALA A 1 78 ? -14.007 -1.435 -6.506 1.00 90.94 78 ALA A N 1
ATOM 565 C CA . ALA A 1 78 ? -13.695 -1.754 -7.899 1.00 90.94 78 ALA A CA 1
ATOM 566 C C . ALA A 1 78 ? -13.003 -0.590 -8.634 1.00 90.94 78 ALA A C 1
ATOM 568 O O . ALA A 1 78 ? -12.127 -0.826 -9.468 1.00 90.94 78 ALA A O 1
ATOM 569 N N . LYS A 1 79 ? -13.361 0.666 -8.335 1.00 87.38 79 LYS A N 1
ATOM 570 C CA . LYS A 1 79 ? -12.664 1.854 -8.857 1.00 87.38 79 LYS A CA 1
ATOM 571 C C . LYS A 1 79 ? -11.215 1.906 -8.366 1.00 87.38 79 LYS A C 1
ATOM 573 O O . LYS A 1 79 ? -10.315 1.947 -9.199 1.00 87.38 79 LYS A O 1
ATOM 578 N N . VAL A 1 80 ? -11.002 1.784 -7.057 1.00 84.88 80 VAL A N 1
ATOM 579 C CA . VAL A 1 80 ? -9.666 1.799 -6.437 1.00 84.88 80 VAL A CA 1
ATOM 580 C C . VAL A 1 80 ? -8.777 0.672 -6.977 1.00 84.88 80 VAL A C 1
ATOM 582 O O . VAL A 1 80 ? -7.613 0.895 -7.301 1.00 84.88 80 VAL A O 1
ATOM 585 N N . ILE A 1 81 ? -9.323 -0.537 -7.152 1.00 87.69 81 ILE A N 1
ATOM 586 C CA . ILE A 1 81 ? -8.575 -1.657 -7.742 1.00 87.69 81 ILE A CA 1
ATOM 587 C C . ILE A 1 81 ? -8.172 -1.354 -9.191 1.00 87.69 81 ILE A C 1
ATOM 589 O O . ILE A 1 81 ? -7.032 -1.624 -9.563 1.00 87.69 81 ILE A O 1
ATOM 593 N N . ARG A 1 82 ? -9.067 -0.793 -10.015 1.00 89.88 82 ARG A N 1
ATOM 594 C CA . ARG A 1 82 ? -8.747 -0.443 -11.412 1.00 89.88 82 ARG A CA 1
ATOM 595 C C . ARG A 1 82 ? -7.660 0.625 -11.509 1.00 89.88 82 ARG A C 1
ATOM 597 O O . ARG A 1 82 ? -6.764 0.488 -12.337 1.00 89.88 82 ARG A O 1
ATOM 604 N N . GLU A 1 83 ? -7.724 1.647 -10.663 1.00 84.00 83 GLU A N 1
ATOM 605 C CA . GLU A 1 83 ? -6.705 2.704 -10.595 1.00 84.00 83 GLU A CA 1
ATOM 606 C C . GLU A 1 83 ? -5.349 2.120 -10.195 1.00 84.00 83 GLU A C 1
ATOM 608 O O . GLU A 1 83 ? -4.377 2.272 -10.932 1.00 84.00 83 GLU A O 1
ATOM 613 N N . CYS A 1 84 ? -5.323 1.305 -9.136 1.00 85.00 84 CYS A N 1
ATOM 614 C CA . CYS A 1 84 ? -4.130 0.573 -8.720 1.00 85.00 84 CYS A CA 1
ATOM 615 C C . CYS A 1 84 ? -3.524 -0.247 -9.871 1.00 85.00 84 CYS A C 1
ATOM 617 O O . CYS A 1 84 ? -2.321 -0.181 -10.104 1.00 85.00 84 CYS A O 1
ATOM 619 N N . ILE A 1 85 ? -4.340 -0.987 -10.630 1.00 88.00 85 ILE A N 1
ATOM 620 C CA . ILE A 1 85 ? -3.864 -1.782 -11.775 1.00 88.00 85 ILE A CA 1
ATOM 621 C C . ILE A 1 85 ? -3.233 -0.888 -12.847 1.00 88.00 85 ILE A C 1
ATOM 623 O O . ILE A 1 85 ? -2.169 -1.224 -13.368 1.00 88.00 85 ILE A O 1
ATOM 627 N N . SER A 1 86 ? -3.873 0.238 -13.167 1.00 87.75 86 SER A N 1
ATOM 628 C CA . SER A 1 86 ? -3.351 1.224 -14.119 1.00 87.75 86 SER A CA 1
ATOM 629 C C . SER A 1 86 ? -1.989 1.758 -13.673 1.00 87.75 86 SER A C 1
ATOM 631 O O . SER A 1 86 ? -1.063 1.831 -14.478 1.00 87.75 86 SER A O 1
ATOM 633 N N . ASP A 1 87 ? -1.835 2.088 -12.394 1.00 80.69 87 ASP A N 1
ATOM 634 C CA . ASP A 1 87 ? -0.597 2.680 -11.886 1.00 80.69 87 ASP A CA 1
ATOM 635 C C . ASP A 1 87 ? 0.527 1.646 -11.763 1.00 80.69 87 ASP A C 1
ATOM 637 O O . ASP A 1 87 ? 1.658 1.918 -12.166 1.00 80.69 87 ASP A O 1
ATOM 641 N N . GLN A 1 88 ? 0.207 0.411 -11.356 1.00 79.62 88 GLN A N 1
ATOM 642 C CA . GLN A 1 88 ? 1.132 -0.727 -11.434 1.00 79.62 88 GLN A CA 1
ATOM 643 C C . GLN A 1 88 ? 1.630 -0.975 -12.864 1.00 79.62 88 GLN A C 1
ATOM 645 O O . GLN A 1 88 ? 2.789 -1.331 -13.074 1.00 79.62 88 GLN A O 1
ATOM 650 N N . ALA A 1 89 ? 0.754 -0.828 -13.861 1.00 84.31 89 ALA A N 1
ATOM 651 C CA . ALA A 1 89 ? 1.106 -1.076 -15.254 1.00 84.31 89 ALA A CA 1
ATOM 652 C C . ALA A 1 89 ? 2.081 -0.027 -15.816 1.00 84.31 89 ALA A C 1
ATOM 654 O O . ALA A 1 89 ? 2.876 -0.367 -16.694 1.00 84.31 89 ALA A O 1
ATOM 655 N N . LYS A 1 90 ? 2.050 1.208 -15.293 1.00 85.19 90 LYS A N 1
ATOM 656 C CA . LYS A 1 90 ? 2.942 2.315 -15.685 1.00 85.19 90 LYS A CA 1
ATOM 657 C C . LYS A 1 90 ? 4.349 2.205 -15.097 1.00 85.19 90 LYS A C 1
ATOM 659 O O . LYS A 1 90 ? 5.235 2.944 -15.521 1.00 85.19 90 LYS A O 1
ATOM 664 N N . LEU A 1 91 ? 4.565 1.316 -14.128 1.00 78.19 91 LEU A N 1
ATOM 665 C CA . LEU A 1 91 ? 5.879 1.158 -13.519 1.00 78.19 91 LEU A CA 1
ATOM 666 C C . LEU A 1 91 ? 6.936 0.666 -14.513 1.00 78.19 91 LEU A C 1
ATOM 668 O O . LEU A 1 91 ? 6.639 -0.184 -15.364 1.00 78.19 91 LEU A O 1
ATOM 672 N N . PRO A 1 92 ? 8.201 1.087 -14.331 1.00 83.69 92 PRO A N 1
ATOM 673 C CA . PRO A 1 92 ? 9.329 0.517 -15.048 1.00 83.69 92 PRO A CA 1
ATOM 674 C C . PRO A 1 92 ? 9.390 -1.007 -14.900 1.00 83.69 92 PRO A C 1
ATOM 676 O O . PRO A 1 92 ? 9.152 -1.570 -13.829 1.00 83.69 92 PRO A O 1
ATOM 679 N N . LEU A 1 93 ? 9.791 -1.696 -15.972 1.00 86.50 93 LEU A N 1
ATOM 680 C CA . LEU A 1 93 ? 9.905 -3.158 -15.980 1.00 86.50 93 LEU A CA 1
ATOM 681 C C . LEU A 1 93 ? 10.824 -3.686 -14.866 1.00 86.50 93 LEU A C 1
ATOM 683 O O . LEU A 1 93 ? 10.533 -4.728 -14.284 1.00 86.50 93 LEU A O 1
ATOM 687 N N . ALA A 1 94 ? 11.918 -2.978 -14.570 1.00 81.25 94 ALA A N 1
ATOM 688 C CA . ALA A 1 94 ? 12.850 -3.351 -13.507 1.00 81.25 94 ALA A CA 1
ATOM 689 C C . ALA A 1 94 ? 12.165 -3.380 -12.131 1.00 81.25 94 ALA A C 1
ATOM 691 O O . ALA A 1 94 ? 12.332 -4.334 -11.379 1.00 81.25 94 ALA A O 1
ATOM 692 N N . GLU A 1 95 ? 11.327 -2.387 -11.839 1.00 79.19 95 GLU A N 1
ATOM 693 C CA . GLU A 1 95 ? 10.571 -2.322 -10.591 1.00 79.19 95 GLU A CA 1
ATOM 694 C C . GLU A 1 95 ? 9.504 -3.418 -10.536 1.00 79.19 95 GLU A C 1
ATOM 696 O O . GLU A 1 95 ? 9.411 -4.149 -9.553 1.00 79.19 95 GLU A O 1
ATOM 701 N N . ARG A 1 96 ? 8.777 -3.636 -11.640 1.00 82.94 96 ARG A N 1
ATOM 702 C CA . ARG A 1 96 ? 7.808 -4.738 -11.745 1.00 82.94 96 ARG A CA 1
ATOM 703 C C . ARG A 1 96 ? 8.450 -6.113 -11.553 1.00 82.94 96 ARG A C 1
ATOM 705 O O . ARG A 1 96 ? 7.801 -6.984 -10.987 1.00 82.94 96 ARG A O 1
ATOM 712 N N . LYS A 1 97 ? 9.695 -6.326 -11.996 1.00 87.12 97 LYS A N 1
ATOM 713 C CA . LYS A 1 97 ? 10.447 -7.579 -11.780 1.00 87.12 97 LYS A CA 1
ATOM 714 C C . LYS A 1 97 ? 10.756 -7.804 -10.310 1.00 87.12 97 LYS A C 1
ATOM 716 O O . LYS A 1 97 ? 10.364 -8.834 -9.772 1.00 87.12 97 LYS A O 1
ATOM 721 N N . THR A 1 98 ? 11.338 -6.804 -9.652 1.00 81.81 98 THR A N 1
ATOM 722 C CA . THR A 1 98 ? 11.563 -6.838 -8.203 1.00 81.81 98 THR A CA 1
ATOM 723 C C . THR A 1 98 ? 10.257 -7.111 -7.467 1.00 81.81 98 THR A C 1
ATOM 725 O O . THR A 1 98 ? 10.214 -7.888 -6.517 1.00 81.81 98 THR A O 1
ATOM 728 N N . ILE A 1 99 ? 9.159 -6.501 -7.928 1.00 80.44 99 ILE A N 1
ATOM 729 C CA . ILE A 1 99 ? 7.844 -6.740 -7.354 1.00 80.44 99 ILE A CA 1
ATOM 730 C C . ILE A 1 99 ? 7.384 -8.186 -7.551 1.00 80.44 99 ILE A C 1
ATOM 732 O O . ILE A 1 99 ? 7.087 -8.869 -6.574 1.00 80.44 99 ILE A O 1
ATOM 736 N N . ALA A 1 100 ? 7.385 -8.683 -8.780 1.00 85.56 100 ALA A N 1
ATOM 737 C CA . ALA A 1 100 ? 7.037 -10.061 -9.108 1.00 85.56 100 ALA A CA 1
ATOM 738 C C . ALA A 1 100 ? 7.780 -11.103 -8.255 1.00 85.56 100 ALA A C 1
ATOM 740 O O . ALA A 1 100 ? 7.158 -12.068 -7.812 1.00 85.56 100 ALA A O 1
ATOM 741 N N . GLU A 1 101 ? 9.066 -10.886 -7.977 1.00 86.56 101 GLU A N 1
ATOM 742 C CA . GLU A 1 101 ? 9.885 -11.775 -7.146 1.00 86.56 101 GLU A CA 1
ATOM 743 C C . GLU A 1 101 ? 9.433 -11.790 -5.680 1.00 86.56 101 GLU A C 1
ATOM 745 O O . GLU A 1 101 ? 9.241 -12.861 -5.106 1.00 86.56 101 GLU A O 1
ATOM 750 N N . VAL A 1 102 ? 9.184 -10.621 -5.079 1.00 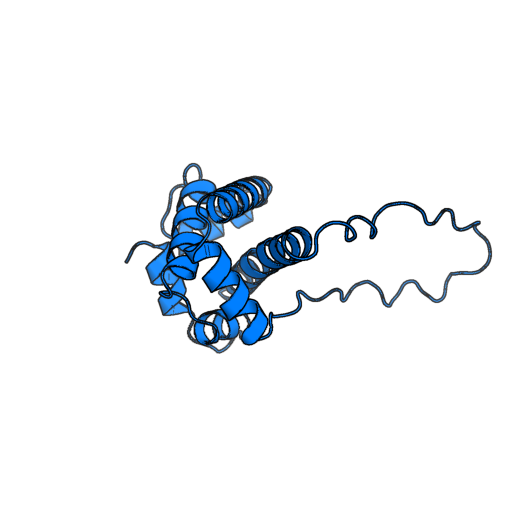83.25 102 VAL A N 1
ATOM 751 C CA . VAL A 1 102 ? 8.777 -10.531 -3.665 1.00 83.25 102 VAL A CA 1
ATOM 752 C C . VAL A 1 102 ? 7.386 -11.125 -3.436 1.00 83.25 102 VAL A C 1
ATOM 754 O O . VAL A 1 102 ? 7.174 -11.851 -2.461 1.00 83.25 102 VAL A O 1
ATOM 757 N N . VAL A 1 103 ? 6.424 -10.852 -4.325 1.00 83.62 103 VAL A N 1
ATOM 758 C CA . VAL A 1 103 ? 5.067 -11.426 -4.216 1.00 83.62 103 VAL A CA 1
ATOM 759 C C . VAL A 1 103 ? 4.906 -12.801 -4.840 1.00 83.62 103 VAL A C 1
ATOM 761 O O . VAL A 1 103 ? 3.850 -13.409 -4.669 1.00 83.62 103 VAL A O 1
ATOM 764 N N . ASN A 1 104 ? 5.940 -13.320 -5.501 1.00 88.56 104 ASN A N 1
ATOM 765 C CA . ASN A 1 104 ? 5.920 -14.608 -6.186 1.00 88.56 104 ASN A CA 1
ATOM 766 C C . ASN A 1 104 ? 4.765 -14.713 -7.209 1.00 88.56 104 ASN A C 1
ATOM 768 O O . ASN A 1 104 ? 3.943 -15.632 -7.169 1.00 88.56 104 ASN A O 1
ATOM 772 N N . ILE A 1 105 ? 4.662 -13.723 -8.103 1.00 88.06 105 ILE A N 1
ATOM 773 C CA . ILE A 1 105 ? 3.628 -13.633 -9.151 1.00 88.06 105 ILE A CA 1
ATOM 774 C C . ILE A 1 105 ? 4.300 -13.331 -10.494 1.00 88.06 105 ILE A C 1
ATOM 776 O O . ILE A 1 105 ? 5.190 -12.496 -10.572 1.00 88.06 105 ILE A O 1
ATOM 780 N N . SER A 1 106 ? 3.834 -13.945 -11.585 1.00 90.62 106 SER A N 1
ATOM 781 C CA . SER A 1 106 ? 4.284 -13.614 -12.947 1.00 90.62 106 SER A CA 1
ATOM 782 C C . SER A 1 106 ? 4.053 -12.133 -13.293 1.00 90.62 106 SER A C 1
ATOM 784 O O . SER A 1 106 ? 2.970 -11.610 -13.026 1.00 90.62 106 SER A O 1
ATOM 786 N N . LEU A 1 107 ? 4.996 -11.496 -13.995 1.00 88.62 107 LEU A N 1
ATOM 787 C CA . LEU A 1 107 ? 4.929 -10.082 -14.412 1.00 88.62 107 LEU A CA 1
ATOM 788 C C . LEU A 1 107 ? 3.618 -9.661 -15.094 1.00 88.62 107 LEU A C 1
ATOM 790 O O . LEU A 1 107 ? 3.170 -8.527 -14.912 1.00 88.62 107 LEU A O 1
ATOM 794 N N . GLU A 1 108 ? 3.023 -10.555 -15.883 1.00 88.75 108 GLU A N 1
ATOM 795 C CA . GLU A 1 108 ? 1.770 -10.317 -16.606 1.00 88.75 108 GLU A CA 1
ATOM 796 C C . GLU A 1 108 ? 0.584 -10.160 -15.647 1.00 88.75 108 GLU A C 1
ATOM 798 O O . GLU A 1 108 ? -0.203 -9.223 -15.749 1.00 88.75 108 GLU A O 1
ATOM 803 N N . ARG A 1 109 ? 0.497 -11.044 -14.650 1.00 89.81 109 ARG A N 1
ATOM 804 C CA . ARG A 1 109 ? -0.590 -11.057 -13.660 1.00 89.81 109 ARG A CA 1
ATOM 805 C C . ARG A 1 109 ? -0.353 -10.118 -12.485 1.00 89.81 109 ARG A C 1
ATOM 807 O O . ARG A 1 109 ? -1.269 -9.929 -11.683 1.00 89.81 109 ARG A O 1
ATOM 814 N N . LEU A 1 110 ? 0.852 -9.568 -12.365 1.00 88.38 110 LEU A N 1
ATOM 815 C CA . LEU A 1 110 ? 1.283 -8.785 -11.216 1.00 88.38 110 LEU A CA 1
ATOM 816 C C . LEU A 1 110 ? 0.348 -7.596 -10.913 1.00 88.38 110 LEU A C 1
ATOM 818 O O . LEU A 1 110 ? -0.136 -7.546 -9.781 1.00 88.38 110 LEU A O 1
ATOM 822 N N . PRO A 1 111 ? 0.008 -6.697 -11.866 1.00 87.88 111 PRO A N 1
ATOM 823 C CA . PRO A 1 111 ? -0.866 -5.557 -11.578 1.00 87.88 111 PRO A CA 1
ATOM 824 C C . PRO A 1 111 ? -2.222 -5.987 -11.010 1.00 87.88 111 PRO A C 1
ATOM 826 O O . PRO A 1 111 ? -2.625 -5.564 -9.929 1.00 87.88 111 PRO A O 1
ATOM 829 N N . ALA A 1 112 ? -2.904 -6.899 -11.708 1.00 92.00 112 ALA A N 1
ATOM 830 C CA . ALA A 1 112 ? -4.231 -7.359 -11.325 1.00 92.00 112 ALA A CA 1
ATOM 831 C C . ALA A 1 112 ? -4.218 -8.126 -9.999 1.00 92.00 112 ALA A C 1
ATOM 833 O O . ALA A 1 112 ? -5.028 -7.851 -9.114 1.00 92.00 112 ALA A O 1
ATOM 834 N N . THR A 1 113 ? -3.303 -9.079 -9.844 1.00 92.50 113 THR A N 1
ATOM 835 C CA . THR A 1 113 ? -3.299 -9.988 -8.691 1.00 92.50 113 THR A CA 1
ATOM 836 C C . THR A 1 113 ? -2.916 -9.254 -7.412 1.00 92.50 113 THR A C 1
ATOM 838 O O . THR A 1 113 ? -3.599 -9.404 -6.398 1.00 92.50 113 THR A O 1
ATOM 841 N N . THR A 1 114 ? -1.878 -8.417 -7.458 1.00 89.44 114 THR A N 1
ATOM 842 C CA . THR A 1 114 ? -1.397 -7.670 -6.289 1.00 89.44 114 THR A CA 1
ATOM 843 C C . THR A 1 114 ? -2.439 -6.662 -5.814 1.00 89.44 114 THR A C 1
ATOM 845 O O . THR A 1 114 ? -2.796 -6.677 -4.636 1.00 89.44 114 THR A O 1
ATOM 848 N N . CYS A 1 115 ? -3.010 -5.858 -6.721 1.00 90.25 115 CYS A N 1
ATOM 849 C CA . CYS A 1 115 ? -4.040 -4.877 -6.368 1.00 90.25 115 CYS A CA 1
ATOM 850 C C . CYS A 1 115 ? -5.303 -5.540 -5.803 1.00 90.25 115 CYS A C 1
ATOM 852 O O . CYS A 1 115 ? -5.841 -5.089 -4.792 1.00 90.25 115 CYS A O 1
ATOM 854 N N . ASN A 1 116 ? -5.761 -6.647 -6.400 1.00 92.94 116 ASN A N 1
ATOM 855 C CA . ASN A 1 116 ? -6.913 -7.374 -5.869 1.00 92.94 116 ASN A CA 1
ATOM 856 C C . ASN A 1 116 ? -6.640 -7.938 -4.471 1.00 92.94 116 ASN A C 1
ATOM 858 O O . ASN A 1 116 ? -7.500 -7.834 -3.598 1.00 92.94 116 ASN A O 1
ATOM 862 N N . ARG A 1 117 ? -5.467 -8.535 -4.234 1.00 93.06 117 ARG A N 1
ATOM 863 C CA . ARG A 1 117 ? -5.117 -9.093 -2.918 1.00 93.06 117 ARG A CA 1
ATOM 864 C C . ARG A 1 117 ? -5.033 -8.002 -1.856 1.00 93.06 117 ARG A C 1
ATOM 866 O O . ARG A 1 117 ? -5.646 -8.150 -0.802 1.00 93.06 117 ARG A O 1
ATOM 873 N N . LEU A 1 118 ? -4.348 -6.902 -2.165 1.00 90.19 118 LEU A N 1
ATOM 874 C CA . LEU A 1 118 ? -4.164 -5.776 -1.255 1.00 90.19 118 LEU A CA 1
ATOM 875 C C . LEU A 1 118 ? -5.506 -5.176 -0.822 1.00 90.19 118 LEU A C 1
ATOM 877 O O . LEU A 1 118 ? -5.834 -5.170 0.362 1.00 90.19 118 LEU A O 1
ATOM 881 N N . TRP A 1 119 ? -6.317 -4.726 -1.781 1.00 89.75 119 TRP A N 1
ATOM 882 C CA . TRP A 1 119 ? -7.541 -3.985 -1.473 1.00 89.75 119 TRP A CA 1
ATOM 883 C C . TRP A 1 119 ? -8.646 -4.864 -0.892 1.00 89.75 119 TRP A C 1
ATOM 885 O O . TRP A 1 119 ? -9.418 -4.401 -0.054 1.00 89.75 119 TRP A O 1
ATOM 895 N N . ASN A 1 120 ? -8.694 -6.152 -1.247 1.00 93.75 120 ASN A N 1
ATOM 896 C CA . ASN A 1 120 ? -9.584 -7.082 -0.554 1.00 93.75 120 ASN A CA 1
ATOM 897 C C . ASN A 1 120 ? -9.123 -7.363 0.880 1.00 93.75 120 ASN A C 1
ATOM 899 O O . ASN A 1 120 ? -9.970 -7.557 1.749 1.00 93.75 120 ASN A O 1
ATOM 903 N N . ALA A 1 121 ? -7.817 -7.384 1.151 1.00 92.38 121 ALA A N 1
ATOM 904 C CA . ALA A 1 121 ? -7.311 -7.559 2.506 1.00 92.38 121 ALA A CA 1
ATOM 905 C C . ALA A 1 121 ? -7.575 -6.330 3.386 1.00 92.38 121 ALA A C 1
ATOM 907 O O . ALA A 1 121 ? -7.993 -6.503 4.529 1.00 92.38 121 ALA A O 1
ATOM 908 N N . VAL A 1 122 ? -7.417 -5.116 2.844 1.00 90.31 122 VAL A N 1
ATOM 909 C CA . VAL A 1 122 ? -7.807 -3.872 3.529 1.00 90.31 122 VAL A CA 1
ATOM 91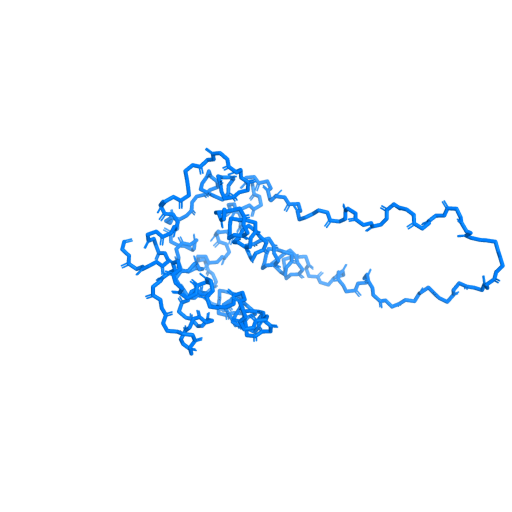0 C C . VAL A 1 122 ? -9.305 -3.882 3.828 1.00 90.31 122 VAL A C 1
ATOM 912 O O . VAL A 1 122 ? -9.680 -3.756 4.987 1.00 90.31 122 VAL A O 1
ATOM 915 N N . ALA A 1 123 ? -10.156 -4.121 2.824 1.00 92.12 123 ALA A N 1
ATOM 916 C CA . ALA A 1 123 ? -11.613 -4.116 2.993 1.00 92.12 123 ALA A CA 1
ATOM 917 C C . ALA A 1 123 ? -12.117 -5.163 4.006 1.00 92.12 123 ALA A C 1
ATOM 919 O O . ALA A 1 123 ? -13.104 -4.935 4.694 1.00 92.12 123 ALA A O 1
ATOM 920 N N . ARG A 1 124 ? -11.439 -6.314 4.115 1.00 92.75 124 ARG A N 1
ATOM 921 C CA . ARG A 1 124 ? -11.783 -7.386 5.068 1.00 92.75 124 ARG A CA 1
ATOM 922 C C . ARG A 1 124 ? -11.144 -7.214 6.451 1.00 92.75 124 ARG A C 1
ATOM 924 O O . ARG A 1 124 ? -11.242 -8.130 7.261 1.00 92.75 124 ARG A O 1
ATOM 931 N N . GLY A 1 125 ? -10.423 -6.122 6.705 1.00 91.31 125 GLY A N 1
ATOM 932 C CA . GLY A 1 125 ? -9.739 -5.904 7.985 1.00 91.31 125 GLY A CA 1
ATOM 933 C C . GLY A 1 125 ? -8.508 -6.787 8.220 1.00 91.31 125 GLY A C 1
ATOM 934 O O . GLY A 1 125 ? -7.973 -6.817 9.324 1.00 91.31 125 GLY A O 1
ATOM 935 N N . ARG A 1 126 ? -8.019 -7.509 7.200 1.00 92.62 126 ARG A N 1
ATOM 936 C CA . ARG A 1 126 ? -6.796 -8.328 7.316 1.00 92.62 126 ARG A CA 1
ATOM 937 C C . ARG A 1 126 ? -5.529 -7.473 7.399 1.00 92.62 126 ARG A C 1
ATOM 939 O O . ARG A 1 126 ? -4.533 -7.947 7.942 1.00 92.62 126 ARG A O 1
ATOM 946 N N . ILE A 1 127 ? -5.579 -6.255 6.859 1.00 90.44 127 ILE A N 1
ATOM 947 C CA . ILE A 1 127 ? -4.550 -5.216 6.992 1.00 90.44 127 ILE A CA 1
ATOM 948 C C . ILE A 1 127 ? -5.128 -4.118 7.884 1.00 90.44 127 ILE A C 1
ATOM 950 O O . ILE A 1 127 ? -6.155 -3.528 7.543 1.00 90.44 127 ILE A O 1
ATOM 954 N N . THR A 1 128 ? -4.487 -3.875 9.024 1.00 91.00 128 THR A N 1
ATOM 955 C CA . THR A 1 128 ? -4.893 -2.861 10.007 1.00 91.00 128 THR A CA 1
ATOM 956 C C . THR A 1 128 ? -4.077 -1.578 9.857 1.00 91.00 128 THR A C 1
ATOM 958 O O . THR A 1 128 ? -3.089 -1.535 9.120 1.00 91.00 128 THR A O 1
ATOM 961 N N . TYR A 1 129 ? -4.451 -0.533 10.600 1.00 87.25 129 TYR A N 1
ATOM 962 C CA . TYR A 1 129 ? -3.663 0.697 10.655 1.00 87.25 129 TYR A CA 1
ATOM 963 C C . TYR A 1 129 ? -2.230 0.456 11.153 1.00 87.25 129 TYR A C 1
ATOM 965 O O . TYR A 1 129 ? -1.285 1.036 10.622 1.00 87.25 129 TYR A O 1
ATOM 973 N N . ALA A 1 130 ? -2.049 -0.443 12.126 1.00 88.44 130 ALA A N 1
ATOM 974 C CA . ALA A 1 130 ? -0.725 -0.817 12.617 1.00 88.44 130 ALA A CA 1
ATOM 975 C C . ALA A 1 130 ? 0.122 -1.470 11.513 1.00 88.44 130 ALA A C 1
ATOM 977 O O . ALA A 1 130 ? 1.283 -1.108 11.340 1.00 88.44 130 ALA A O 1
ATOM 978 N N . ASP A 1 131 ? -0.470 -2.365 10.712 1.00 87.38 131 ASP A N 1
ATOM 979 C CA . ASP A 1 131 ? 0.217 -2.969 9.564 1.00 87.38 131 ASP A CA 1
ATOM 980 C C . ASP A 1 131 ? 0.600 -1.902 8.526 1.00 87.38 131 ASP A C 1
ATOM 982 O O . ASP A 1 131 ? 1.720 -1.896 8.019 1.00 87.38 131 ASP A O 1
ATOM 986 N N . TYR A 1 132 ? -0.309 -0.964 8.241 1.00 82.56 132 TYR A N 1
ATOM 987 C CA . TYR A 1 132 ? -0.058 0.168 7.346 1.00 82.56 132 TYR A CA 1
ATOM 988 C C . TYR A 1 132 ? 1.087 1.063 7.844 1.00 82.56 132 TYR A C 1
ATOM 990 O O . TYR A 1 132 ? 1.985 1.412 7.077 1.00 82.56 132 TYR A O 1
ATOM 998 N N . ARG A 1 133 ? 1.104 1.393 9.138 1.00 82.88 133 ARG A N 1
ATOM 999 C CA . ARG A 1 133 ? 2.184 2.168 9.760 1.00 82.88 133 ARG A CA 1
ATOM 1000 C C . ARG A 1 133 ? 3.512 1.421 9.715 1.00 82.88 133 ARG A C 1
ATOM 1002 O O . ARG A 1 133 ? 4.536 2.036 9.418 1.00 82.88 133 ARG A O 1
ATOM 1009 N N . ASN A 1 134 ? 3.498 0.109 9.920 1.00 83.31 134 ASN A N 1
ATOM 1010 C CA . ASN A 1 134 ? 4.697 -0.717 9.835 1.00 83.31 134 ASN A CA 1
ATOM 1011 C C . ASN A 1 134 ? 5.283 -0.746 8.417 1.00 83.31 134 ASN A C 1
ATOM 1013 O O . ASN A 1 134 ? 6.500 -0.725 8.280 1.00 83.31 134 ASN A O 1
ATOM 1017 N N . LEU A 1 135 ? 4.459 -0.675 7.365 1.00 75.25 135 LEU A N 1
ATOM 1018 C CA . LEU A 1 135 ? 4.958 -0.552 5.986 1.00 75.25 135 LEU A CA 1
ATOM 1019 C C . LEU A 1 135 ? 5.741 0.746 5.744 1.00 75.25 135 LEU A C 1
ATOM 1021 O O . LEU A 1 135 ? 6.622 0.773 4.894 1.00 75.25 135 LEU A O 1
ATOM 1025 N N . SER A 1 136 ? 5.434 1.824 6.469 1.00 66.50 136 SER A N 1
ATOM 1026 C CA . SER A 1 136 ? 6.174 3.092 6.365 1.00 66.50 136 SER A CA 1
ATOM 1027 C C . SER A 1 136 ? 7.448 3.131 7.218 1.00 66.50 136 SER A C 1
ATOM 1029 O O . SER A 1 13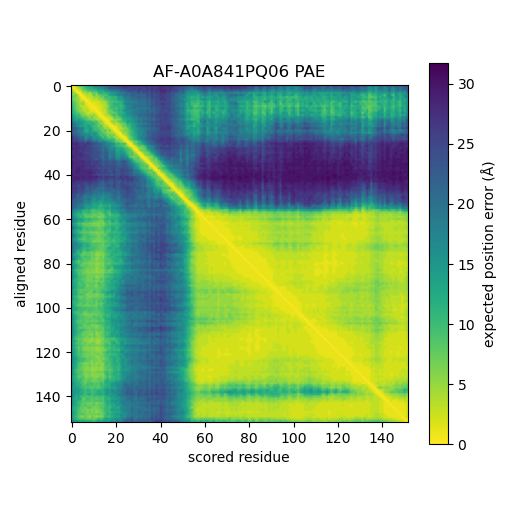6 ? 8.265 4.037 7.065 1.00 66.50 136 SER A O 1
ATOM 1031 N N . SER A 1 137 ? 7.638 2.151 8.107 1.00 69.56 137 SER A N 1
ATOM 1032 C CA . SER A 1 137 ? 8.796 2.081 8.992 1.00 69.56 137 SER A CA 1
ATOM 1033 C C . SER A 1 137 ? 9.824 1.076 8.459 1.00 69.56 137 SER A C 1
ATOM 1035 O O . SER A 1 137 ? 9.520 -0.110 8.339 1.00 69.56 137 SER A O 1
ATOM 1037 N N . PRO A 1 138 ? 11.071 1.493 8.178 1.00 63.12 138 PRO A N 1
ATOM 1038 C CA . PRO A 1 138 ? 12.098 0.602 7.639 1.00 63.12 138 PRO A CA 1
ATOM 1039 C C . PRO A 1 138 ? 12.541 -0.500 8.616 1.00 63.12 138 PRO A C 1
ATOM 1041 O O . PRO A 1 138 ? 13.177 -1.460 8.187 1.00 63.12 138 PRO A O 1
ATOM 1044 N N . SER A 1 139 ? 12.230 -0.371 9.909 1.00 71.19 139 SER A N 1
ATOM 1045 C CA . SER A 1 139 ? 12.584 -1.337 10.957 1.00 71.19 139 SER A CA 1
ATOM 1046 C C . SER A 1 139 ? 11.417 -2.215 11.415 1.00 71.19 139 SER A C 1
ATOM 1048 O O . SER A 1 139 ? 11.616 -3.085 12.262 1.00 71.19 139 SER A O 1
ATOM 1050 N N . ALA A 1 140 ? 10.205 -2.000 10.896 1.00 76.25 140 ALA A N 1
ATOM 1051 C CA . ALA A 1 140 ? 9.025 -2.724 11.349 1.00 76.25 140 ALA A CA 1
ATOM 1052 C C . ALA A 1 140 ? 8.754 -3.991 10.526 1.00 76.25 140 ALA A C 1
ATOM 1054 O O . ALA A 1 140 ? 9.043 -4.073 9.330 1.00 76.25 140 ALA A O 1
ATOM 1055 N N . ASP A 1 141 ? 8.151 -4.988 11.176 1.00 80.31 141 ASP A N 1
ATOM 1056 C CA . ASP A 1 141 ? 7.801 -6.247 10.526 1.00 80.31 141 ASP A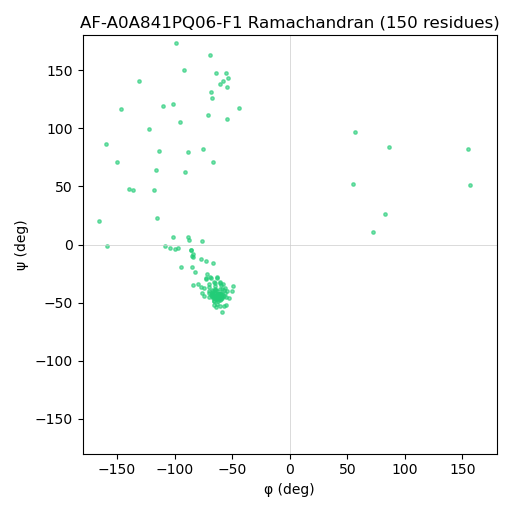 CA 1
ATOM 1057 C C . ASP A 1 141 ? 6.631 -6.059 9.545 1.00 80.31 141 ASP A C 1
ATOM 1059 O O . ASP A 1 141 ? 5.485 -5.824 9.933 1.00 80.31 141 ASP A O 1
ATOM 1063 N N . SER A 1 142 ? 6.933 -6.195 8.253 1.00 81.12 142 SER A N 1
ATOM 1064 C CA . SER A 1 142 ? 5.964 -6.148 7.150 1.00 81.12 142 SER A CA 1
ATOM 1065 C C . SER A 1 142 ? 5.595 -7.542 6.616 1.00 81.12 142 SER A C 1
ATOM 1067 O O . SER A 1 142 ? 4.869 -7.669 5.625 1.00 81.12 142 SER A O 1
ATOM 1069 N N . SER A 1 143 ? 6.063 -8.614 7.266 1.00 85.44 143 SER A N 1
ATOM 1070 C CA . SER A 1 143 ? 5.914 -9.997 6.793 1.00 85.44 143 SER A CA 1
ATOM 1071 C C . SER A 1 143 ? 4.456 -10.423 6.656 1.00 85.44 143 SER A C 1
ATOM 1073 O O . SER A 1 143 ? 4.116 -11.189 5.755 1.00 85.44 143 SER A O 1
ATOM 1075 N N . LYS A 1 144 ? 3.570 -9.918 7.524 1.00 89.56 144 LYS A N 1
ATOM 1076 C CA . LYS A 1 144 ? 2.129 -10.195 7.454 1.00 89.56 144 LYS A CA 1
ATOM 1077 C C . LYS A 1 144 ? 1.525 -9.722 6.130 1.00 89.56 144 LYS A C 1
ATOM 1079 O O . LYS A 1 144 ? 0.815 -10.483 5.475 1.00 89.56 144 LYS A O 1
ATOM 1084 N N . VAL A 1 145 ? 1.830 -8.491 5.716 1.00 86.38 145 VAL A N 1
ATOM 1085 C CA . VAL A 1 145 ? 1.318 -7.915 4.464 1.00 86.38 145 VAL A CA 1
ATOM 1086 C C . VAL A 1 145 ? 1.903 -8.656 3.264 1.00 86.38 145 VAL A C 1
ATOM 1088 O O . VAL A 1 145 ? 1.167 -9.005 2.345 1.00 86.38 145 VAL A O 1
ATOM 1091 N N . ILE A 1 146 ? 3.196 -8.987 3.297 1.00 86.69 146 ILE A N 1
ATOM 1092 C CA . ILE A 1 146 ? 3.847 -9.756 2.227 1.00 86.69 146 ILE A CA 1
ATOM 1093 C C . ILE A 1 146 ? 3.167 -11.120 2.041 1.00 86.69 146 ILE A C 1
ATOM 1095 O O . ILE A 1 146 ? 2.830 -11.479 0.915 1.00 86.69 146 ILE A O 1
ATOM 1099 N N . LYS A 1 147 ? 2.886 -11.852 3.128 1.00 89.81 147 LYS A N 1
ATOM 1100 C CA . LYS A 1 147 ? 2.178 -13.146 3.070 1.00 89.81 147 LYS A CA 1
ATOM 1101 C C . LYS A 1 147 ? 0.794 -13.013 2.430 1.00 89.81 147 LYS A C 1
ATOM 1103 O O . LYS A 1 147 ? 0.484 -13.750 1.494 1.00 89.81 147 LYS A O 1
ATOM 1108 N N . ILE A 1 148 ? 0.025 -11.995 2.827 1.00 90.38 148 ILE A N 1
ATOM 1109 C CA . ILE A 1 148 ? -1.281 -11.685 2.224 1.00 90.38 148 ILE A CA 1
ATOM 1110 C C . ILE A 1 148 ? -1.156 -11.487 0.709 1.00 90.38 148 ILE A C 1
ATOM 1112 O O . ILE A 1 148 ? -1.953 -12.027 -0.061 1.00 90.38 148 ILE A O 1
ATOM 1116 N N . LEU A 1 149 ? -0.150 -10.733 0.266 1.00 88.06 149 LEU A N 1
ATOM 1117 C CA . LEU A 1 149 ? 0.062 -10.458 -1.152 1.00 88.06 149 LEU A CA 1
ATOM 1118 C C . LEU A 1 149 ? 0.594 -11.669 -1.921 1.00 88.06 149 LEU A C 1
ATOM 1120 O O . LEU A 1 149 ? 0.278 -11.812 -3.099 1.00 88.06 149 LEU A O 1
ATOM 1124 N N . GLN A 1 150 ? 1.328 -12.566 -1.266 1.00 89.19 150 GLN A N 1
ATOM 1125 C CA . GLN A 1 150 ? 1.699 -13.880 -1.799 1.00 89.19 150 GLN A CA 1
ATOM 1126 C C . GLN A 1 150 ? 0.506 -14.852 -1.844 1.00 89.19 150 GLN A C 1
ATOM 1128 O O . GLN A 1 150 ? 0.560 -15.860 -2.548 1.00 89.19 150 GLN A O 1
ATOM 1133 N N . GLY A 1 151 ? -0.602 -14.530 -1.167 1.00 86.81 151 GLY A N 1
ATOM 1134 C CA . GLY A 1 151 ? -1.795 -15.372 -1.080 1.00 86.81 151 GLY A CA 1
ATOM 1135 C C . GLY A 1 151 ? -1.698 -16.463 -0.011 1.00 86.81 151 GLY A C 1
ATOM 1136 O O . GLY A 1 151 ? -2.344 -17.498 -0.156 1.00 86.81 151 GLY A O 1
ATOM 1137 N N . ARG A 1 152 ? -0.882 -16.241 1.025 1.00 81.19 152 ARG A N 1
ATOM 1138 C CA . ARG A 1 152 ? -0.652 -17.132 2.168 1.00 81.19 152 ARG A CA 1
ATOM 1139 C C . ARG A 1 152 ? -1.161 -16.518 3.471 1.00 81.19 152 ARG A C 1
ATOM 1141 O O . ARG A 1 152 ? -1.222 -15.271 3.578 1.00 81.19 152 ARG A O 1
#

Sequence (152 aa):
MASGWTNYFACMISQASCLCYTVLLGSNAVDLGRHVRFESRLGALFLGAVMLAGCTTLSEGEFNNAQAVLSGSPAIKAKVIRECISDQAKLPLAERKTIAEVVNISLERLPATTCNRLWNAVARGRITYADYRNLSSPSADSSKVIKILQGR

Organism: NCBI:txid505389